Protein AF-A0A4Q6AQU1-F1 (afdb_monomer)

Radius of gyration: 16.1 Å; Cα contacts (8 Å, |Δi|>4): 183; chains: 1; bounding box: 50×40×40 Å

pLDDT: mean 74.9, std 17.53, range [34.22, 94.44]

Mean predicted aligned error: 9.78 Å

Foldseek 3Di:
DPPPPDPVVVVLCCQVVLVVCQQPNPVVNVPVAWWEKEKQAQPCPDVQNVVCVVCVVVLQCCCCVVVVYHYTYDNDQPRPVCVVVVPHSNAIKMFIAGSNRDTQDMDRHHDDPVVNVVSLVVDPVNVVVPDDDDD

Sequence (135 aa):
MDDKIPATEIVKRTWSEGIWNFLFQDSELQQGKKAVLVVLATDRNVPEFAAMAREFKAVEKELDEIHNIKIFFEDHPGGLLHEKFAVPAQAFRWFLVDIQGNEVGESDKPISVTEVMLRLKGDRSFQNAGDKPSN

Structure (mmCIF, N/CA/C/O backbone):
data_AF-A0A4Q6AQU1-F1
#
_entry.id   AF-A0A4Q6AQU1-F1
#
loop_
_atom_site.group_PDB
_atom_site.id
_atom_site.type_symbol
_atom_site.label_atom_id
_atom_site.label_alt_id
_atom_site.label_comp_id
_atom_site.label_asym_id
_atom_site.label_entity_id
_atom_site.label_seq_id
_atom_site.pdbx_PDB_ins_code
_atom_site.Cartn_x
_atom_site.Cartn_y
_atom_site.Cartn_z
_atom_site.occupancy
_atom_site.B_iso_or_equiv
_atom_site.auth_seq_id
_atom_site.auth_comp_id
_atom_site.auth_asym_id
_atom_site.auth_atom_id
_atom_site.pdbx_PDB_model_num
ATOM 1 N N . MET A 1 1 ? 22.402 -27.700 15.105 1.00 34.22 1 MET A N 1
ATOM 2 C CA . MET A 1 1 ? 22.604 -26.999 13.826 1.00 34.22 1 MET A CA 1
ATOM 3 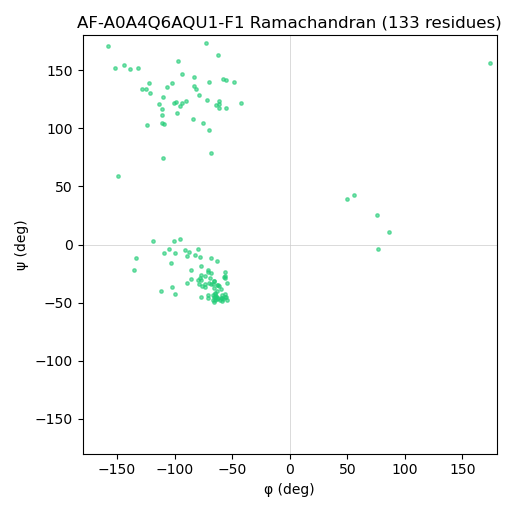C C . MET A 1 1 ? 21.605 -25.871 13.846 1.00 34.22 1 MET A C 1
ATOM 5 O O . MET A 1 1 ? 20.417 -26.141 13.779 1.00 34.22 1 MET A O 1
ATOM 9 N N . ASP A 1 2 ? 22.081 -24.664 14.138 1.00 39.31 2 ASP A N 1
ATOM 10 C CA . ASP A 1 2 ? 21.250 -23.467 14.077 1.00 39.31 2 ASP A CA 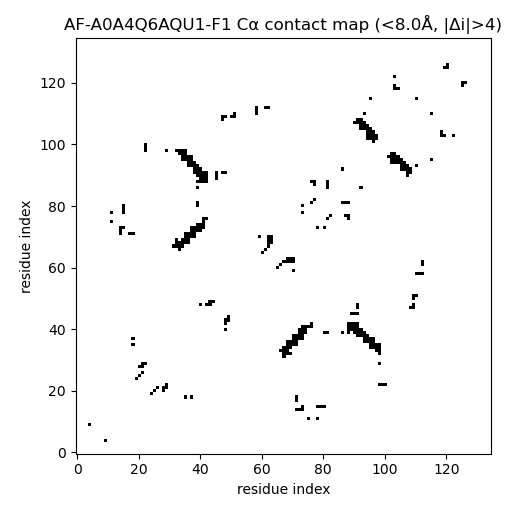1
ATOM 11 C C . ASP A 1 2 ? 21.075 -23.124 12.603 1.00 39.31 2 ASP A C 1
ATOM 13 O O . ASP A 1 2 ? 22.012 -22.625 11.972 1.00 39.31 2 ASP A O 1
ATOM 17 N N . ASP A 1 3 ? 19.899 -23.417 12.053 1.00 40.06 3 ASP A N 1
ATOM 18 C CA . ASP A 1 3 ? 19.487 -22.909 10.748 1.00 40.06 3 ASP A CA 1
ATOM 19 C C . ASP A 1 3 ? 19.277 -21.398 10.870 1.00 40.06 3 ASP A C 1
ATOM 21 O O . ASP A 1 3 ? 18.169 -20.884 11.030 1.00 40.06 3 ASP A O 1
ATOM 25 N N . LYS A 1 4 ? 20.386 -20.655 10.849 1.00 43.16 4 LYS A N 1
ATOM 26 C CA . LYS A 1 4 ? 20.354 -19.210 10.668 1.00 43.16 4 LYS A CA 1
ATOM 27 C C . LYS A 1 4 ? 19.949 -18.947 9.228 1.00 43.16 4 LYS A C 1
ATOM 29 O O . LYS A 1 4 ? 20.778 -19.008 8.322 1.00 43.16 4 LYS A O 1
ATOM 34 N N . ILE A 1 5 ? 18.662 -18.658 9.059 1.00 40.03 5 ILE A N 1
ATOM 35 C CA . ILE A 1 5 ? 18.071 -18.102 7.843 1.00 40.03 5 ILE A CA 1
ATOM 36 C C . ILE A 1 5 ? 19.013 -16.998 7.320 1.00 40.03 5 ILE A C 1
ATOM 38 O O . ILE A 1 5 ? 19.335 -16.073 8.077 1.00 40.03 5 ILE A O 1
ATOM 42 N N . PRO A 1 6 ? 19.515 -17.091 6.075 1.00 38.03 6 PRO A N 1
ATOM 43 C CA . PRO A 1 6 ? 20.434 -16.107 5.517 1.00 38.03 6 PRO A CA 1
ATOM 44 C C . PRO A 1 6 ? 19.849 -14.692 5.592 1.00 38.03 6 PRO A C 1
ATOM 46 O O . PRO A 1 6 ? 18.669 -14.486 5.322 1.00 38.03 6 PRO A O 1
ATOM 49 N N . ALA A 1 7 ? 20.676 -13.684 5.888 1.00 37.28 7 ALA A N 1
ATOM 50 C CA . ALA A 1 7 ? 20.239 -12.283 5.971 1.00 37.28 7 ALA A CA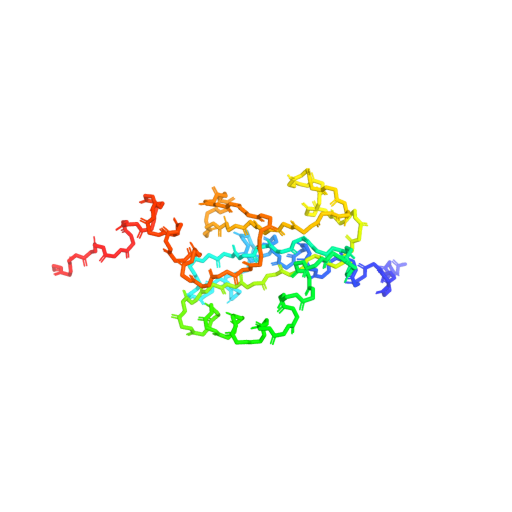 1
ATOM 51 C C . ALA A 1 7 ? 19.550 -11.774 4.685 1.00 37.28 7 ALA A C 1
ATOM 53 O O . ALA A 1 7 ? 18.735 -10.859 4.734 1.00 37.28 7 ALA A O 1
ATOM 54 N N . THR A 1 8 ? 19.826 -12.401 3.540 1.00 37.22 8 THR A N 1
ATOM 55 C CA . THR A 1 8 ? 19.156 -12.148 2.258 1.00 37.22 8 THR A CA 1
ATOM 56 C C . THR A 1 8 ? 17.730 -12.707 2.184 1.00 37.22 8 THR A C 1
ATOM 58 O O . THR A 1 8 ? 16.906 -12.141 1.472 1.00 37.22 8 THR A O 1
ATOM 61 N N . GLU A 1 9 ? 17.403 -13.768 2.926 1.00 34.94 9 GLU A N 1
ATOM 62 C CA . GLU A 1 9 ? 16.027 -14.262 3.090 1.00 34.94 9 GLU A CA 1
ATOM 63 C C . GLU A 1 9 ? 15.245 -13.444 4.125 1.00 34.94 9 GLU A C 1
ATOM 65 O O . GLU A 1 9 ? 14.044 -13.243 3.958 1.00 34.94 9 GLU A O 1
ATOM 70 N N . ILE A 1 10 ? 15.924 -12.891 5.137 1.00 34.22 10 ILE A N 1
ATOM 71 C CA . ILE A 1 10 ? 15.317 -12.005 6.147 1.00 34.22 10 ILE A CA 1
ATOM 72 C C . ILE A 1 10 ? 14.776 -10.718 5.502 1.00 34.22 10 ILE A C 1
ATOM 74 O O . ILE A 1 10 ? 13.714 -10.244 5.894 1.00 34.22 10 ILE A O 1
ATOM 78 N N . VAL A 1 11 ? 15.442 -10.189 4.469 1.00 37.31 11 VAL A N 1
ATOM 79 C CA . VAL A 1 11 ? 14.987 -8.993 3.728 1.00 37.31 11 VAL A CA 1
ATOM 80 C C . VAL A 1 11 ? 13.839 -9.310 2.755 1.00 37.31 11 VAL A C 1
ATOM 82 O O . VAL A 1 11 ? 12.965 -8.474 2.567 1.00 37.31 11 VAL A O 1
ATOM 85 N N . LYS A 1 12 ? 13.773 -10.530 2.196 1.00 39.34 12 LYS A N 1
ATOM 86 C CA . LYS A 1 12 ? 12.653 -10.960 1.329 1.00 39.34 12 LYS A CA 1
ATOM 87 C C . LYS A 1 12 ? 11.381 -11.320 2.098 1.00 39.34 12 LYS A C 1
AT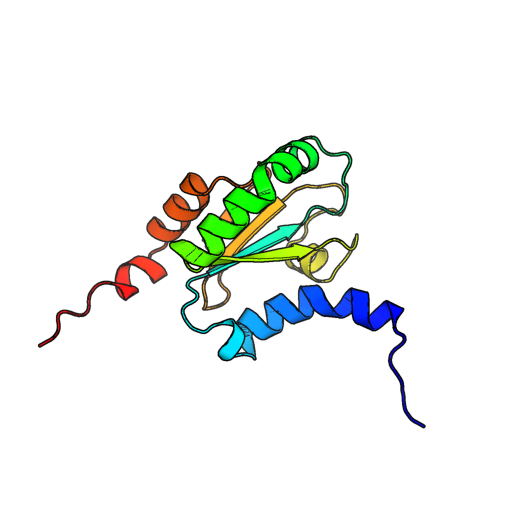OM 89 O O . LYS A 1 12 ? 10.293 -11.249 1.543 1.00 39.34 12 LYS A O 1
ATOM 94 N N . ARG A 1 13 ? 11.511 -11.741 3.357 1.00 36.94 13 ARG A N 1
ATOM 95 C CA . ARG A 1 13 ? 10.385 -12.160 4.204 1.00 36.94 13 ARG A CA 1
ATOM 96 C C . ARG A 1 13 ? 9.711 -11.004 4.939 1.00 36.94 13 ARG A C 1
ATOM 98 O O . ARG A 1 13 ? 8.505 -11.037 5.140 1.00 36.94 13 ARG A O 1
ATOM 105 N N . THR A 1 14 ? 10.449 -9.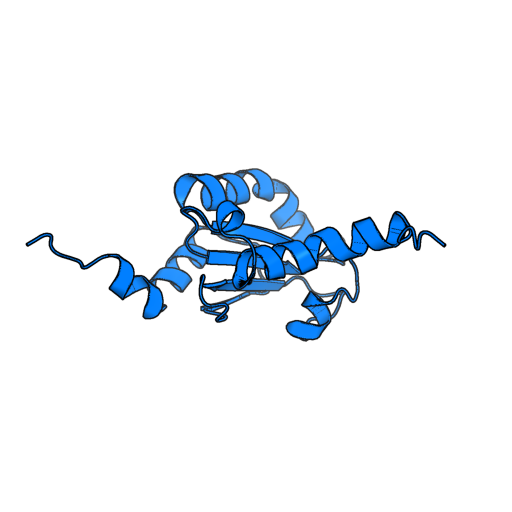944 5.256 1.00 44.41 14 THR A N 1
ATOM 106 C CA . THR A 1 14 ? 10.005 -8.885 6.181 1.00 44.41 14 THR A CA 1
ATOM 107 C C . THR A 1 14 ? 8.849 -8.002 5.692 1.00 44.41 14 THR A C 1
ATOM 109 O O . THR A 1 14 ? 8.267 -7.293 6.509 1.00 44.41 14 THR A O 1
ATOM 112 N N . TRP A 1 15 ? 8.455 -8.060 4.416 1.00 52.50 15 TRP A N 1
ATOM 113 C CA . TRP A 1 15 ? 7.467 -7.127 3.846 1.00 52.50 15 TRP A CA 1
ATOM 114 C C . TRP A 1 15 ? 6.136 -7.809 3.490 1.00 52.50 15 TRP A C 1
ATOM 116 O O . TRP A 1 15 ? 5.071 -7.300 3.844 1.00 52.50 15 TRP A O 1
ATOM 126 N N . SER A 1 16 ? 6.173 -9.028 2.940 1.00 55.88 16 SER A N 1
ATOM 127 C CA . SER A 1 16 ? 4.990 -9.885 2.778 1.00 55.88 16 SER A CA 1
ATOM 128 C C . SER A 1 16 ? 4.545 -10.554 4.085 1.00 55.88 16 SER A C 1
ATOM 130 O O . SER A 1 16 ? 3.340 -10.665 4.324 1.00 55.88 16 SER A O 1
ATOM 132 N N . GLU A 1 17 ? 5.480 -10.940 4.970 1.00 59.81 17 GLU A N 1
ATOM 133 C CA . GLU A 1 17 ? 5.125 -11.355 6.339 1.00 59.81 17 GLU A CA 1
ATOM 134 C C . GLU A 1 17 ? 4.554 -10.176 7.123 1.00 59.81 17 GLU A C 1
ATOM 136 O O . GLU A 1 17 ? 3.654 -10.376 7.922 1.00 59.81 17 GLU A O 1
ATOM 141 N N . GLY A 1 18 ? 4.994 -8.942 6.854 1.00 66.94 18 GLY A N 1
ATOM 142 C CA . GLY A 1 18 ? 4.441 -7.743 7.482 1.00 66.94 18 GLY A CA 1
ATOM 143 C C . GLY A 1 18 ? 2.940 -7.579 7.229 1.00 66.94 18 GLY A C 1
ATOM 144 O O . GLY A 1 18 ? 2.190 -7.368 8.178 1.00 66.94 18 GLY A O 1
ATOM 145 N N . ILE A 1 19 ? 2.483 -7.750 5.981 1.00 74.69 19 ILE A N 1
ATOM 146 C CA . ILE A 1 19 ? 1.045 -7.740 5.647 1.00 74.69 19 ILE A CA 1
ATOM 147 C C . ILE A 1 19 ? 0.330 -8.940 6.256 1.00 74.69 19 ILE A C 1
ATOM 149 O O . ILE A 1 19 ? -0.768 -8.788 6.777 1.00 74.69 19 ILE A O 1
ATOM 153 N N . TRP A 1 20 ? 0.916 -10.137 6.186 1.00 71.88 20 TRP A N 1
ATOM 154 C CA . TRP A 1 20 ? 0.278 -11.336 6.732 1.00 71.88 20 TRP A CA 1
ATOM 155 C C . TRP A 1 20 ? 0.128 -11.263 8.256 1.00 71.88 20 TRP A C 1
ATOM 157 O O . TRP A 1 20 ? -0.937 -11.563 8.788 1.00 71.88 20 TRP A O 1
ATOM 167 N N . ASN A 1 21 ? 1.163 -10.794 8.949 1.00 72.50 21 ASN A N 1
ATOM 168 C CA . ASN A 1 21 ? 1.151 -10.555 10.384 1.00 72.50 21 ASN A CA 1
ATOM 169 C C . ASN A 1 21 ? 0.158 -9.448 10.719 1.00 72.50 21 ASN A C 1
ATOM 171 O O . ASN A 1 21 ? -0.704 -9.658 11.564 1.00 72.50 21 ASN A O 1
ATOM 175 N N . PHE A 1 22 ? 0.191 -8.328 9.991 1.00 77.44 22 PHE A N 1
ATOM 176 C CA . PHE A 1 22 ? -0.796 -7.262 10.140 1.00 77.44 22 PHE A CA 1
ATOM 177 C C . PHE A 1 22 ? -2.226 -7.767 9.939 1.00 77.44 22 PHE A C 1
ATOM 179 O O . PHE A 1 22 ? -3.103 -7.377 10.688 1.00 77.44 22 PHE A O 1
ATOM 186 N N . LEU A 1 23 ? -2.509 -8.616 8.952 1.00 76.75 23 LEU A N 1
ATOM 187 C CA . LEU A 1 23 ? -3.874 -9.076 8.684 1.00 76.75 23 LEU A CA 1
ATOM 188 C C . LEU A 1 23 ? -4.330 -10.180 9.645 1.00 76.75 23 LEU A C 1
ATOM 190 O O . LEU A 1 23 ? -5.509 -10.238 9.981 1.00 76.75 23 LEU A O 1
ATOM 194 N N . PHE A 1 24 ? -3.426 -11.056 10.092 1.00 72.69 24 PHE A N 1
ATOM 195 C CA . PHE A 1 24 ? -3.830 -12.330 10.694 1.00 72.69 24 PHE A CA 1
ATOM 196 C C . PHE A 1 24 ? -3.132 -12.710 12.003 1.00 72.69 24 PHE A C 1
ATOM 198 O O . PHE A 1 24 ? -3.571 -13.679 12.622 1.00 72.69 24 PHE A O 1
ATOM 205 N N . GLN A 1 25 ? -2.060 -12.034 12.435 1.00 70.56 25 GLN A N 1
ATOM 206 C CA . GLN A 1 25 ? -1.249 -12.523 13.567 1.00 70.56 25 GLN A CA 1
ATOM 207 C C . GLN A 1 25 ? -0.848 -11.474 14.611 1.00 70.56 25 GLN A C 1
ATOM 209 O O . GLN A 1 25 ? -0.573 -11.857 15.745 1.00 70.56 25 GLN A O 1
ATOM 214 N N . ASP A 1 26 ? -0.828 -10.183 14.279 1.00 75.25 26 ASP A N 1
ATOM 215 C CA . ASP A 1 26 ? -0.251 -9.141 15.130 1.00 75.25 26 ASP A CA 1
ATOM 216 C C . ASP A 1 26 ? -1.264 -8.030 15.444 1.00 75.25 26 ASP A C 1
ATOM 218 O O . ASP A 1 26 ? -1.544 -7.140 14.637 1.00 75.25 26 ASP A O 1
ATOM 222 N N . SER A 1 27 ? -1.807 -8.079 16.662 1.00 70.56 27 SER A N 1
ATOM 223 C CA . SER A 1 27 ? -2.756 -7.085 17.165 1.00 70.56 27 SER A CA 1
ATOM 224 C C . SER A 1 27 ? -2.137 -5.706 17.404 1.00 70.56 27 SER A C 1
ATOM 226 O O . SER A 1 27 ? -2.873 -4.721 17.397 1.00 70.56 27 SER A O 1
ATOM 228 N N . GLU A 1 28 ? -0.821 -5.613 17.632 1.00 76.94 28 GLU A N 1
ATOM 229 C CA . GLU A 1 28 ? -0.143 -4.322 17.814 1.00 76.94 28 GLU A CA 1
ATOM 230 C C . GLU A 1 28 ? -0.082 -3.575 16.482 1.00 76.94 28 GLU A C 1
ATOM 232 O O . GLU A 1 28 ? -0.426 -2.395 16.411 1.00 76.94 28 GLU A O 1
ATOM 237 N N . LEU A 1 29 ? 0.257 -4.285 15.401 1.00 72.56 29 LEU A N 1
ATOM 238 C CA . LEU A 1 29 ? 0.242 -3.729 14.048 1.00 72.56 29 LEU A CA 1
ATOM 239 C C . LEU A 1 29 ? -1.167 -3.286 13.614 1.00 72.56 29 LEU A C 1
ATOM 241 O O . LEU A 1 29 ? -1.298 -2.268 12.933 1.00 72.56 29 LEU A O 1
ATOM 245 N N . GLN A 1 30 ? -2.215 -3.999 14.041 1.00 74.88 30 GLN A N 1
ATOM 246 C CA . GLN A 1 30 ? -3.616 -3.658 13.756 1.00 74.88 30 GLN A CA 1
ATOM 247 C C . GLN A 1 30 ? -4.167 -2.509 14.609 1.00 74.88 30 GLN A C 1
ATOM 249 O O . GLN A 1 30 ? -5.214 -1.949 14.270 1.00 74.88 30 GLN A O 1
ATOM 254 N N . GLN A 1 31 ? -3.536 -2.164 15.736 1.00 76.75 31 GLN A N 1
ATOM 255 C CA . GLN A 1 31 ? -4.181 -1.328 16.744 1.00 76.75 31 GLN A CA 1
ATOM 256 C C . GLN A 1 31 ? -4.543 0.059 16.189 1.00 76.75 31 GLN A C 1
ATOM 258 O O . GLN A 1 31 ? -3.694 0.854 15.788 1.00 76.75 31 GLN A O 1
ATOM 263 N N . GLY A 1 32 ? -5.847 0.353 16.170 1.00 80.94 32 GLY A N 1
ATOM 264 C CA . GLY A 1 32 ? -6.399 1.608 15.653 1.00 80.94 32 GLY A CA 1
ATOM 265 C C . GLY A 1 32 ? -6.444 1.710 14.126 1.00 80.94 32 GLY A C 1
ATOM 266 O O . GLY A 1 32 ? -6.993 2.691 13.618 1.00 80.94 32 GLY A O 1
ATOM 267 N N . LYS A 1 33 ? -5.916 0.716 13.399 1.00 85.62 33 LYS A N 1
ATOM 268 C CA . LYS A 1 33 ? -5.878 0.680 11.937 1.00 85.62 33 LYS A CA 1
ATOM 269 C C . LYS A 1 33 ? -7.186 0.164 11.354 1.00 85.62 33 LYS A C 1
ATOM 271 O O . LYS A 1 33 ? -7.867 -0.684 11.920 1.00 85.62 33 LYS A O 1
ATOM 276 N N . LYS A 1 34 ? -7.554 0.747 10.219 1.00 86.94 34 LYS A N 1
ATOM 277 C CA . LYS A 1 34 ? -8.819 0.499 9.522 1.00 86.94 34 LYS A CA 1
ATOM 278 C C . LYS A 1 34 ? -8.638 -0.415 8.327 1.00 86.94 34 LYS A C 1
ATOM 280 O O . LYS A 1 34 ? -9.512 -1.217 8.049 1.00 86.94 34 LYS A O 1
ATOM 285 N N . ALA A 1 35 ? -7.525 -0.271 7.624 1.00 90.50 35 ALA A N 1
ATOM 286 C CA . ALA A 1 35 ? -7.233 -1.000 6.405 1.00 90.50 35 ALA A CA 1
ATOM 287 C C . ALA A 1 35 ? -5.724 -1.021 6.168 1.00 90.50 35 ALA A C 1
ATOM 289 O O . ALA A 1 35 ? -4.956 -0.302 6.822 1.00 90.50 35 ALA A O 1
ATOM 290 N N . VAL A 1 36 ? -5.326 -1.817 5.188 1.00 90.44 36 VAL A N 1
ATOM 291 C CA . VAL A 1 36 ? -3.972 -1.877 4.669 1.00 90.44 36 VAL A CA 1
ATOM 292 C C . VAL A 1 36 ? -3.970 -1.579 3.174 1.00 90.44 36 VAL A C 1
ATOM 294 O O . VAL A 1 36 ? -4.845 -2.026 2.438 1.00 90.44 36 VAL A O 1
ATOM 297 N N . LEU A 1 37 ? -2.993 -0.804 2.719 1.00 90.81 37 LEU A N 1
ATOM 298 C CA . LEU A 1 37 ? -2.765 -0.510 1.314 1.00 90.81 37 LEU A CA 1
ATOM 299 C C . LEU A 1 37 ? -1.470 -1.201 0.881 1.00 90.81 37 LEU A C 1
ATOM 301 O O . LEU A 1 37 ? -0.382 -0.856 1.335 1.00 90.81 37 LEU A O 1
ATOM 305 N N . VAL A 1 38 ? -1.606 -2.212 0.033 1.00 90.25 38 VAL A N 1
ATOM 306 C CA . VAL A 1 38 ? -0.511 -3.010 -0.518 1.00 90.25 38 VAL A CA 1
ATOM 307 C C . VAL A 1 38 ? -0.097 -2.405 -1.848 1.00 90.25 38 VAL A C 1
ATOM 309 O O . VAL A 1 38 ? -0.921 -2.316 -2.748 1.00 90.25 38 VAL A O 1
ATOM 312 N N . VAL A 1 39 ? 1.160 -2.009 -1.996 1.00 87.81 39 VAL A N 1
ATOM 313 C CA . VAL A 1 39 ? 1.699 -1.397 -3.214 1.00 87.81 39 VAL A CA 1
ATOM 314 C C . VAL A 1 39 ? 2.714 -2.338 -3.841 1.00 87.81 39 VAL A C 1
ATOM 316 O O . VAL A 1 39 ? 3.71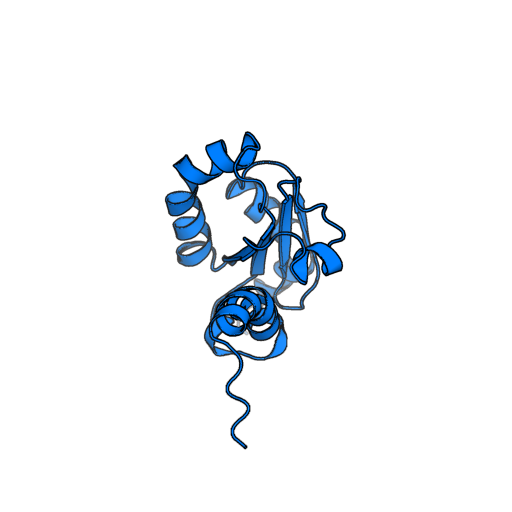0 -2.687 -3.220 1.00 87.81 39 VAL A O 1
ATOM 319 N N . LEU A 1 40 ? 2.466 -2.733 -5.082 1.00 87.50 40 LEU A N 1
ATOM 320 C CA . LEU A 1 40 ? 3.308 -3.603 -5.890 1.00 87.50 40 LEU A CA 1
ATOM 321 C C . LEU A 1 40 ? 3.941 -2.754 -6.989 1.00 87.50 40 LEU A C 1
ATOM 323 O O . LEU A 1 40 ? 3.264 -2.349 -7.934 1.00 87.50 40 LEU A O 1
ATOM 327 N N . ALA A 1 41 ? 5.220 -2.421 -6.835 1.00 79.38 41 ALA A N 1
ATOM 328 C CA . ALA A 1 41 ? 5.886 -1.463 -7.716 1.00 79.38 41 ALA A CA 1
ATOM 329 C C . ALA A 1 41 ? 7.379 -1.780 -7.871 1.00 79.38 41 ALA A C 1
ATOM 331 O O . ALA A 1 41 ? 8.248 -0.976 -7.525 1.00 79.38 41 ALA A O 1
ATOM 332 N N . THR A 1 42 ? 7.681 -2.985 -8.359 1.00 78.25 42 THR A N 1
ATOM 333 C CA . THR A 1 42 ? 9.068 -3.478 -8.403 1.00 78.25 42 THR A CA 1
ATOM 334 C C . THR A 1 42 ? 9.871 -2.888 -9.559 1.00 78.25 42 THR A C 1
ATOM 336 O O . THR A 1 42 ? 11.077 -2.679 -9.422 1.00 78.25 42 THR A O 1
ATOM 339 N N . ASP A 1 43 ? 9.216 -2.537 -10.672 1.00 81.75 43 ASP A N 1
ATOM 340 C CA . ASP A 1 43 ? 9.845 -1.745 -11.726 1.00 81.75 43 ASP A CA 1
ATOM 341 C C . ASP A 1 43 ? 9.766 -0.251 -11.398 1.00 81.75 43 ASP A C 1
ATOM 343 O O . ASP A 1 43 ? 8.715 0.382 -11.471 1.00 81.75 43 ASP A O 1
ATOM 347 N N . ARG A 1 44 ? 10.914 0.330 -11.050 1.00 77.69 44 ARG A N 1
ATOM 348 C CA . ARG A 1 44 ? 11.035 1.750 -10.689 1.00 77.69 44 ARG A CA 1
ATOM 349 C C . ARG A 1 44 ? 11.089 2.683 -11.901 1.00 77.69 44 ARG A C 1
ATOM 351 O O . ARG A 1 44 ? 11.147 3.897 -11.718 1.00 77.69 44 ARG A O 1
ATOM 358 N N . ASN A 1 45 ? 11.101 2.136 -13.119 1.00 83.06 45 ASN A N 1
ATOM 359 C CA . ASN A 1 45 ? 11.156 2.918 -14.354 1.00 83.06 45 ASN A CA 1
ATOM 360 C C . ASN A 1 45 ? 9.767 3.295 -14.884 1.00 83.06 45 ASN A C 1
ATOM 362 O O . ASN A 1 45 ? 9.671 4.107 -15.806 1.00 83.06 45 ASN A O 1
ATOM 366 N N . VAL A 1 46 ? 8.695 2.734 -14.318 1.00 81.25 46 VAL A N 1
ATOM 367 C CA . VAL A 1 46 ? 7.325 3.079 -14.714 1.00 81.25 46 VAL A CA 1
ATOM 368 C C . VAL A 1 46 ? 6.969 4.507 -14.256 1.00 81.25 46 VAL A C 1
ATOM 370 O O . VAL A 1 46 ? 7.356 4.914 -13.151 1.00 81.25 46 VAL A O 1
ATOM 373 N N . PRO A 1 47 ? 6.251 5.305 -15.072 1.00 85.38 47 PRO A N 1
ATOM 374 C CA . PRO A 1 47 ? 5.922 6.699 -14.751 1.00 85.38 47 PRO A CA 1
ATOM 375 C C . PRO A 1 47 ? 5.210 6.887 -13.405 1.00 85.38 47 PRO A C 1
ATOM 377 O O . PRO A 1 47 ? 5.419 7.887 -12.712 1.00 85.38 47 PRO A O 1
ATOM 380 N N . GLU A 1 48 ? 4.391 5.916 -13.016 1.00 85.38 48 GLU A N 1
ATOM 381 C CA . GLU A 1 48 ? 3.605 5.910 -11.790 1.00 85.38 48 GLU A CA 1
ATOM 382 C C . GLU A 1 48 ? 4.500 5.860 -10.552 1.00 85.38 48 GLU A C 1
ATOM 384 O O . GLU A 1 48 ? 4.238 6.570 -9.580 1.00 85.38 48 GLU A O 1
ATOM 389 N N . PHE A 1 49 ? 5.606 5.109 -10.606 1.00 80.44 49 PHE A N 1
ATOM 390 C CA . PHE A 1 49 ? 6.583 5.063 -9.521 1.00 80.44 49 PHE A CA 1
ATOM 391 C C . PHE A 1 49 ? 7.249 6.429 -9.324 1.00 80.44 49 PHE A C 1
ATOM 393 O O . PHE A 1 49 ? 7.355 6.916 -8.199 1.00 80.44 49 PHE A O 1
ATOM 400 N N . ALA A 1 50 ? 7.645 7.096 -10.412 1.00 78.31 50 ALA A N 1
ATOM 401 C CA . ALA A 1 50 ? 8.252 8.427 -10.350 1.00 78.31 50 ALA A CA 1
ATOM 402 C C . ALA A 1 50 ? 7.269 9.512 -9.868 1.00 78.31 50 ALA A C 1
ATOM 404 O O . ALA A 1 50 ? 7.662 10.461 -9.181 1.00 78.31 50 ALA A O 1
ATOM 405 N N . ALA A 1 51 ? 5.985 9.392 -10.216 1.00 80.56 51 ALA A N 1
ATOM 406 C CA . ALA A 1 51 ? 4.931 10.245 -9.673 1.00 80.56 51 ALA A CA 1
ATOM 407 C C . ALA A 1 51 ? 4.753 10.010 -8.167 1.00 80.56 51 ALA A C 1
ATOM 409 O O . ALA A 1 51 ? 4.836 10.960 -7.391 1.00 80.56 51 ALA A O 1
ATOM 410 N N . MET A 1 52 ? 4.629 8.747 -7.756 1.00 81.56 52 MET A N 1
ATOM 411 C CA . MET A 1 52 ? 4.497 8.363 -6.354 1.00 81.56 52 MET A CA 1
ATOM 412 C C . MET A 1 52 ? 5.684 8.806 -5.509 1.00 81.56 52 MET A C 1
ATOM 414 O O . MET A 1 52 ? 5.480 9.395 -4.458 1.00 81.56 52 MET A O 1
ATOM 418 N N . ALA A 1 53 ? 6.921 8.603 -5.964 1.00 78.50 53 ALA A N 1
ATOM 419 C CA . ALA A 1 53 ? 8.122 8.927 -5.194 1.00 78.50 53 ALA A CA 1
ATOM 420 C C . ALA A 1 53 ? 8.194 10.401 -4.747 1.00 78.50 53 ALA A C 1
ATOM 422 O O . ALA A 1 53 ? 8.776 10.697 -3.703 1.00 78.50 53 ALA A O 1
ATOM 423 N N . ARG A 1 54 ? 7.589 11.327 -5.509 1.00 76.12 54 ARG A N 1
ATOM 424 C CA . ARG A 1 54 ? 7.548 12.760 -5.171 1.00 76.12 54 ARG A CA 1
ATOM 425 C C . ARG A 1 54 ? 6.588 13.077 -4.027 1.00 76.12 54 ARG A C 1
ATOM 427 O O . ARG A 1 54 ? 6.884 13.948 -3.215 1.00 76.12 54 ARG A O 1
ATOM 434 N N . GLU A 1 55 ? 5.464 12.376 -3.966 1.00 77.81 55 GLU A N 1
ATOM 435 C CA . GLU A 1 55 ? 4.353 12.678 -3.053 1.00 77.81 55 GLU A CA 1
ATOM 436 C C . GLU A 1 55 ? 4.212 11.637 -1.934 1.00 77.81 55 GLU A C 1
ATOM 438 O O . GLU A 1 55 ? 3.465 11.845 -0.978 1.00 77.81 55 GLU A O 1
ATOM 443 N N . PHE A 1 56 ? 4.984 10.547 -2.005 1.00 81.06 56 PHE A N 1
ATOM 444 C CA . PHE A 1 56 ? 4.807 9.357 -1.181 1.00 81.06 56 PHE A CA 1
ATOM 445 C C . PHE A 1 56 ? 4.786 9.664 0.312 1.00 81.06 56 PHE A C 1
ATOM 447 O O . PHE A 1 56 ? 3.862 9.250 0.994 1.00 81.06 56 PHE A O 1
ATOM 454 N N . LYS A 1 57 ? 5.743 10.449 0.819 1.00 78.69 57 LYS A N 1
ATOM 455 C CA . LYS A 1 57 ? 5.803 10.780 2.253 1.00 78.69 57 LYS A CA 1
ATOM 456 C C . LYS A 1 57 ? 4.569 11.533 2.747 1.00 78.69 57 LYS A C 1
ATOM 458 O O . LYS A 1 57 ? 4.165 11.347 3.888 1.00 78.69 57 LYS A O 1
ATOM 463 N N . ALA A 1 58 ? 4.001 12.411 1.920 1.00 82.62 58 ALA A N 1
ATOM 464 C CA . ALA A 1 58 ? 2.802 13.155 2.291 1.00 82.62 58 ALA A CA 1
ATOM 465 C C . ALA A 1 58 ? 1.583 12.225 2.315 1.00 82.62 58 ALA A C 1
ATOM 467 O O . ALA A 1 58 ? 0.848 12.210 3.298 1.00 82.62 58 ALA A O 1
ATOM 468 N N . VAL A 1 59 ? 1.438 11.397 1.276 1.00 85.62 59 VAL A N 1
ATOM 469 C CA . VAL A 1 59 ? 0.364 10.402 1.159 1.00 85.62 59 VAL A CA 1
ATOM 470 C C . VAL A 1 59 ? 0.443 9.356 2.274 1.00 85.62 59 VAL A C 1
ATOM 472 O O . VAL A 1 59 ? -0.565 9.066 2.908 1.00 85.62 59 VAL A O 1
ATOM 475 N N . GLU A 1 60 ? 1.632 8.821 2.549 1.00 86.50 60 GLU A N 1
ATOM 476 C CA . GLU A 1 60 ? 1.887 7.859 3.624 1.00 86.50 60 GLU A CA 1
ATOM 477 C C . GLU A 1 60 ? 1.514 8.437 4.980 1.00 86.50 60 GLU A C 1
ATOM 479 O O . GLU A 1 60 ? 0.766 7.812 5.725 1.00 86.50 60 GLU A O 1
ATOM 484 N N . LYS A 1 61 ? 1.975 9.655 5.271 1.00 84.62 61 LYS A N 1
ATOM 485 C CA . LYS A 1 61 ? 1.669 10.326 6.529 1.00 84.62 61 LYS A CA 1
ATOM 486 C C . LYS A 1 61 ? 0.168 10.543 6.709 1.00 84.62 61 LYS A C 1
ATOM 488 O O . LYS A 1 61 ? -0.370 10.255 7.771 1.00 84.62 61 LYS A O 1
ATOM 493 N N . GLU A 1 62 ? -0.512 11.053 5.687 1.00 91.06 62 GLU A N 1
ATOM 494 C CA . GLU A 1 62 ? -1.951 11.313 5.759 1.00 91.06 62 GLU A CA 1
ATOM 495 C C . GLU A 1 62 ? -2.752 10.014 5.917 1.00 91.06 62 GLU A C 1
ATOM 497 O O . GLU A 1 62 ? -3.618 9.914 6.789 1.00 91.06 62 GLU A O 1
ATOM 502 N N . LEU A 1 63 ? -2.425 8.981 5.141 1.00 89.31 63 LEU A N 1
ATOM 503 C CA . LEU A 1 63 ? -3.074 7.681 5.265 1.00 89.31 63 LEU A CA 1
ATOM 504 C C . LEU A 1 63 ? -2.820 7.048 6.641 1.00 89.31 63 LEU A C 1
ATOM 506 O O . LEU A 1 63 ? -3.780 6.618 7.280 1.00 89.31 63 LEU A O 1
ATOM 510 N N . ASP A 1 64 ? -1.582 7.041 7.134 1.00 86.88 64 ASP A N 1
ATOM 511 C CA . ASP A 1 64 ? -1.217 6.338 8.368 1.00 86.88 64 ASP A CA 1
ATOM 512 C C . ASP A 1 64 ? -1.647 7.080 9.644 1.00 86.88 64 ASP A C 1
ATOM 514 O O . ASP A 1 64 ? -2.200 6.452 10.552 1.00 86.88 64 ASP A O 1
ATOM 518 N N . GLU A 1 65 ? -1.424 8.398 9.715 1.00 87.56 65 GLU A N 1
ATOM 519 C CA . GLU A 1 65 ? -1.656 9.209 10.922 1.00 87.56 65 GLU A CA 1
ATOM 520 C C . GLU A 1 65 ? -3.084 9.769 11.017 1.00 87.56 65 GLU A C 1
ATOM 522 O O . GLU A 1 65 ? -3.605 9.919 12.121 1.00 87.56 65 GLU A O 1
ATOM 527 N N . ILE A 1 66 ? -3.725 10.101 9.888 1.00 88.38 66 ILE A N 1
ATOM 528 C CA . ILE A 1 66 ? -5.061 10.732 9.885 1.00 88.38 66 ILE A CA 1
ATOM 529 C C . ILE A 1 66 ? -6.148 9.693 9.614 1.00 88.38 66 ILE A C 1
ATOM 531 O O . ILE A 1 66 ? -7.203 9.698 10.256 1.00 88.38 66 ILE A O 1
ATOM 535 N N . HIS A 1 67 ? -5.912 8.792 8.661 1.00 88.56 67 HIS A N 1
ATOM 536 C CA . HIS A 1 67 ? -6.917 7.813 8.244 1.00 88.56 67 HIS A CA 1
ATOM 537 C C . HIS A 1 67 ? -6.733 6.426 8.858 1.00 88.56 67 HIS A C 1
ATOM 539 O O . HIS A 1 67 ? -7.643 5.599 8.750 1.00 88.56 67 HIS A O 1
ATOM 545 N N . ASN A 1 68 ? -5.627 6.204 9.572 1.00 89.25 68 ASN A N 1
ATOM 546 C CA . ASN A 1 68 ? -5.256 4.929 10.174 1.00 89.25 68 ASN A CA 1
ATOM 547 C C . ASN A 1 68 ? -5.188 3.785 9.149 1.00 89.25 68 ASN A C 1
ATOM 549 O O . ASN A 1 68 ? -5.678 2.681 9.392 1.00 89.25 68 ASN A O 1
ATOM 553 N N . ILE A 1 69 ? -4.607 4.052 7.986 1.00 89.38 69 ILE A N 1
ATOM 554 C CA . ILE A 1 69 ? -4.420 3.097 6.895 1.00 89.38 69 ILE A CA 1
ATOM 555 C C . ILE A 1 69 ? -2.931 2.816 6.778 1.00 89.38 69 ILE A C 1
ATOM 557 O O . ILE A 1 69 ? -2.147 3.712 6.469 1.00 89.38 69 ILE A O 1
ATOM 561 N N . LYS A 1 70 ? -2.540 1.566 7.022 1.00 88.69 70 LYS A N 1
ATOM 562 C CA . LYS A 1 70 ? -1.134 1.176 6.944 1.00 88.69 70 LYS A CA 1
ATOM 563 C C . LYS A 1 70 ? -0.749 0.928 5.491 1.00 88.69 70 LYS A C 1
ATOM 565 O O . LYS A 1 70 ? -1.472 0.227 4.793 1.00 88.69 70 LYS A O 1
ATOM 570 N N . ILE A 1 71 ? 0.385 1.450 5.036 1.00 85.38 71 ILE A N 1
ATOM 571 C CA . ILE A 1 71 ? 0.899 1.158 3.693 1.00 85.38 71 ILE A CA 1
ATOM 572 C C . ILE A 1 71 ? 2.027 0.133 3.781 1.00 85.38 71 ILE A C 1
ATOM 574 O O . ILE A 1 71 ? 2.882 0.217 4.662 1.00 85.38 71 ILE A O 1
ATOM 578 N N . PHE A 1 72 ? 2.031 -0.818 2.853 1.00 84.69 72 PHE A N 1
ATOM 579 C CA . PHE A 1 72 ? 3.104 -1.784 2.661 1.00 84.69 72 PHE A CA 1
ATOM 580 C C . PHE A 1 72 ? 3.527 -1.790 1.200 1.00 84.69 72 PHE A C 1
ATOM 582 O O . PHE A 1 72 ? 2.682 -1.847 0.311 1.00 84.69 72 PHE A O 1
ATOM 589 N N . PHE A 1 73 ? 4.834 -1.763 0.964 1.00 78.69 73 PHE A N 1
ATOM 590 C CA . PHE A 1 73 ? 5.411 -1.870 -0.371 1.00 78.69 73 PHE A CA 1
ATOM 591 C C . PHE A 1 73 ? 6.035 -3.241 -0.562 1.00 78.69 73 PHE A C 1
ATOM 593 O O . PHE A 1 73 ? 6.767 -3.716 0.298 1.00 78.69 73 PHE A O 1
ATOM 600 N N . GLU A 1 74 ? 5.775 -3.842 -1.712 1.00 77.00 74 GLU A N 1
ATOM 601 C CA . GLU A 1 74 ? 6.533 -4.971 -2.224 1.00 77.00 74 GLU A CA 1
ATOM 602 C C . GLU A 1 74 ? 7.559 -4.436 -3.222 1.00 77.00 74 GLU A C 1
ATOM 604 O O . GLU A 1 74 ? 7.206 -3.890 -4.275 1.00 77.00 74 GLU A O 1
ATOM 609 N N . ASP A 1 75 ? 8.833 -4.552 -2.862 1.00 68.50 75 ASP A N 1
ATOM 610 C CA . ASP A 1 75 ? 9.958 -4.105 -3.676 1.00 68.50 75 ASP A CA 1
ATOM 611 C C . ASP A 1 75 ? 10.700 -5.268 -4.351 1.00 68.50 75 ASP A C 1
ATOM 613 O O . ASP A 1 75 ? 11.577 -5.024 -5.187 1.00 68.50 75 ASP A O 1
ATOM 617 N N . HIS A 1 76 ? 10.313 -6.520 -4.072 1.00 70.44 76 HIS A N 1
ATOM 618 C CA . HIS A 1 76 ? 10.925 -7.694 -4.669 1.00 70.44 76 HIS A CA 1
ATOM 619 C C . HIS A 1 76 ? 10.149 -8.197 -5.904 1.00 70.44 76 HIS A C 1
ATOM 621 O O . HIS A 1 76 ? 9.006 -8.653 -5.787 1.00 70.44 76 HIS A O 1
ATOM 627 N N . PRO A 1 77 ? 10.772 -8.235 -7.102 1.00 66.50 77 PRO A N 1
ATOM 628 C CA . PRO A 1 77 ? 10.135 -8.796 -8.291 1.00 66.50 77 PRO A CA 1
ATOM 629 C C . PRO A 1 77 ? 9.826 -10.283 -8.073 1.00 66.50 77 PRO A C 1
ATOM 631 O O . PRO A 1 77 ? 10.723 -11.077 -7.784 1.00 66.50 77 PRO A O 1
ATOM 634 N N . GLY A 1 78 ? 8.551 -10.663 -8.176 1.00 66.19 78 GLY A N 1
ATOM 635 C CA . GLY A 1 78 ? 8.102 -12.031 -7.884 1.00 66.19 78 GLY A CA 1
ATOM 636 C C . GLY A 1 78 ? 8.023 -12.364 -6.389 1.00 66.19 78 GLY A C 1
ATOM 637 O O . GLY A 1 78 ? 8.175 -13.523 -6.018 1.00 66.19 78 GLY A O 1
ATOM 638 N N . GLY A 1 79 ? 7.839 -11.363 -5.521 1.00 70.06 79 GLY A N 1
ATOM 639 C CA . GLY A 1 79 ? 7.465 -11.587 -4.123 1.00 70.06 79 GLY A CA 1
ATOM 640 C C . GLY A 1 79 ? 6.098 -12.274 -3.988 1.00 70.06 79 GLY A C 1
ATOM 641 O O . GLY A 1 79 ? 5.284 -12.275 -4.914 1.00 70.06 79 GLY A O 1
ATOM 642 N N . LEU A 1 80 ? 5.816 -12.832 -2.808 1.00 74.31 80 LEU A N 1
ATOM 643 C CA . LEU A 1 80 ? 4.588 -13.595 -2.536 1.00 74.31 80 LEU A CA 1
ATOM 644 C C . LEU A 1 80 ? 3.308 -12.781 -2.799 1.00 74.31 80 LEU A C 1
ATOM 646 O O . LEU A 1 80 ? 2.273 -13.336 -3.163 1.00 74.31 80 LEU A O 1
ATOM 650 N N . LEU A 1 81 ? 3.372 -11.455 -2.662 1.00 78.81 81 LEU A N 1
ATOM 651 C CA . LEU A 1 81 ? 2.245 -10.572 -2.958 1.00 78.81 81 LEU A CA 1
ATOM 652 C C . LEU A 1 81 ? 1.993 -10.431 -4.466 1.00 78.81 81 LEU A C 1
ATOM 654 O O . LEU A 1 81 ? 0.837 -10.383 -4.877 1.00 78.81 81 LEU A O 1
ATOM 658 N N . HIS A 1 82 ? 3.033 -10.451 -5.303 1.00 77.38 82 HIS A N 1
ATOM 659 C CA . HIS A 1 82 ? 2.862 -10.485 -6.759 1.00 77.38 82 HIS A CA 1
ATOM 660 C C . HIS A 1 82 ? 2.165 -11.765 -7.219 1.00 77.38 82 HIS A C 1
ATOM 662 O O . HIS A 1 82 ? 1.296 -11.705 -8.087 1.00 77.38 82 HIS A O 1
ATOM 668 N N . GLU A 1 83 ? 2.504 -12.907 -6.616 1.00 77.44 83 GLU A N 1
ATOM 669 C CA . GLU A 1 83 ? 1.825 -14.178 -6.886 1.00 77.44 83 GLU A CA 1
ATOM 670 C C . GLU A 1 83 ? 0.375 -14.149 -6.393 1.00 77.44 83 GLU A C 1
ATOM 672 O O . GLU A 1 83 ? -0.539 -14.478 -7.148 1.00 77.44 83 GLU A O 1
ATOM 677 N N . LYS A 1 84 ? 0.149 -13.689 -5.153 1.00 80.00 84 LYS A N 1
ATOM 678 C CA . LYS A 1 84 ? -1.183 -13.614 -4.535 1.00 80.00 84 LYS A CA 1
ATOM 679 C C . LYS A 1 84 ? -2.156 -12.747 -5.335 1.00 80.00 84 LYS A C 1
ATOM 681 O O . LYS A 1 84 ? -3.309 -13.132 -5.500 1.00 80.00 84 LYS A O 1
ATOM 686 N N . PHE A 1 85 ? -1.698 -11.592 -5.812 1.00 84.31 85 PHE A N 1
ATOM 687 C CA . PHE A 1 85 ? -2.519 -10.641 -6.564 1.00 84.31 85 PHE A CA 1
ATOM 688 C C . PHE A 1 85 ? -2.403 -10.805 -8.090 1.00 84.31 85 PHE A C 1
ATOM 690 O O . PHE A 1 85 ? -2.967 -10.009 -8.836 1.00 84.31 85 PHE A O 1
ATOM 697 N N . ALA A 1 86 ? -1.674 -11.822 -8.567 1.00 86.56 86 ALA A N 1
ATOM 698 C CA . ALA A 1 86 ? -1.421 -12.079 -9.988 1.00 86.56 86 ALA A CA 1
ATOM 699 C C . ALA A 1 86 ? -0.917 -10.841 -10.766 1.00 86.56 86 ALA A C 1
ATOM 701 O O . ALA A 1 86 ? -1.295 -10.609 -11.917 1.00 86.56 86 ALA A O 1
ATOM 702 N N . VAL A 1 87 ? -0.051 -10.036 -10.140 1.00 85.06 87 VAL A N 1
ATOM 703 C CA . VAL A 1 87 ? 0.487 -8.799 -10.723 1.00 85.06 87 VAL A CA 1
ATOM 704 C C . VAL A 1 87 ? 1.880 -9.044 -11.300 1.00 85.06 87 VAL A C 1
ATOM 706 O O . VAL A 1 87 ? 2.788 -9.421 -10.554 1.00 85.06 87 VAL A O 1
ATOM 709 N N . PRO A 1 88 ? 2.111 -8.781 -12.600 1.00 84.81 88 PRO A N 1
ATOM 710 C CA . PRO A 1 88 ? 3.447 -8.860 -13.182 1.00 84.81 88 PRO A CA 1
ATOM 711 C C . PRO A 1 88 ? 4.430 -7.922 -12.467 1.00 84.81 88 PRO A C 1
ATOM 713 O O . PRO A 1 88 ? 4.079 -6.793 -12.144 1.00 84.81 88 PRO A O 1
ATOM 716 N N . ALA A 1 89 ? 5.687 -8.337 -12.292 1.00 79.88 89 ALA A N 1
ATOM 717 C CA . ALA A 1 89 ? 6.725 -7.508 -11.653 1.00 79.88 89 ALA A CA 1
ATOM 718 C C . ALA A 1 89 ? 6.926 -6.130 -12.332 1.00 79.88 89 ALA A C 1
ATOM 720 O O . ALA A 1 89 ? 7.323 -5.152 -11.705 1.00 79.88 89 ALA A O 1
ATOM 721 N N . GLN A 1 90 ? 6.619 -6.047 -13.625 1.00 82.00 90 GLN A N 1
ATOM 722 C CA . GLN A 1 90 ? 6.760 -4.839 -14.444 1.00 82.00 90 GLN A CA 1
ATOM 723 C C . GLN A 1 90 ? 5.630 -3.821 -14.225 1.00 82.00 90 GLN A C 1
ATOM 725 O O . GLN A 1 90 ? 5.696 -2.713 -14.744 1.00 82.00 90 GLN A O 1
ATOM 730 N N . ALA A 1 91 ? 4.562 -4.202 -13.523 1.00 84.50 91 ALA A N 1
ATOM 731 C CA . ALA A 1 91 ? 3.406 -3.345 -13.318 1.00 84.50 91 ALA A CA 1
ATOM 732 C C . ALA A 1 91 ? 3.519 -2.564 -12.004 1.00 84.50 91 ALA A C 1
ATOM 734 O O . ALA A 1 91 ? 4.016 -3.076 -11.000 1.00 84.50 91 ALA A O 1
ATOM 735 N N . PHE A 1 92 ? 2.985 -1.345 -12.015 1.00 88.12 92 PHE A N 1
ATOM 736 C CA . PHE A 1 92 ? 2.595 -0.635 -10.807 1.00 88.12 92 PHE A CA 1
ATOM 737 C C . PHE A 1 92 ? 1.135 -0.977 -10.498 1.00 88.12 92 PHE A C 1
ATOM 739 O O . PHE A 1 92 ? 0.256 -0.764 -11.333 1.00 88.12 92 PHE A O 1
ATOM 746 N N . ARG A 1 93 ? 0.864 -1.497 -9.302 1.00 92.00 93 ARG A N 1
ATOM 747 C CA . ARG A 1 93 ? -0.496 -1.641 -8.773 1.00 92.00 93 ARG A CA 1
ATOM 748 C C . ARG A 1 93 ? -0.528 -1.396 -7.282 1.00 92.00 93 ARG A C 1
ATOM 750 O O . ARG A 1 93 ? 0.445 -1.657 -6.585 1.00 92.00 93 ARG A O 1
ATOM 757 N N . TRP A 1 94 ? -1.677 -0.982 -6.777 1.00 92.25 94 TRP A N 1
ATOM 758 C CA . TRP A 1 94 ? -1.969 -1.090 -5.359 1.00 92.25 94 TRP A CA 1
ATOM 759 C C . TRP A 1 94 ? -3.340 -1.694 -5.101 1.00 92.25 94 TRP A C 1
ATOM 761 O O . TRP A 1 94 ? -4.262 -1.544 -5.902 1.00 92.25 94 TRP A O 1
ATOM 771 N N . PHE A 1 95 ? -3.450 -2.345 -3.949 1.00 93.00 95 PHE A N 1
ATOM 772 C CA . PHE A 1 95 ? -4.640 -3.009 -3.440 1.00 93.00 95 PHE A CA 1
ATOM 773 C C . PHE A 1 95 ? -4.952 -2.453 -2.062 1.00 93.00 95 PHE A C 1
ATOM 775 O O . PHE A 1 95 ? -4.072 -2.319 -1.215 1.00 93.00 95 PHE A O 1
ATOM 782 N N . LEU A 1 96 ? -6.210 -2.130 -1.832 1.00 93.19 96 LEU A N 1
ATOM 783 C CA . LEU A 1 96 ? -6.736 -1.749 -0.540 1.00 93.19 96 LEU A CA 1
ATOM 784 C C . LEU A 1 96 ? -7.436 -2.969 0.046 1.00 93.19 96 LEU A C 1
ATOM 786 O O . LEU A 1 96 ? -8.360 -3.509 -0.560 1.00 93.19 96 LEU A O 1
ATOM 790 N N . VAL A 1 97 ? -6.985 -3.391 1.217 1.00 90.19 97 VAL A N 1
ATOM 791 C CA . VAL A 1 97 ? -7.471 -4.578 1.910 1.00 90.19 97 VAL A CA 1
ATOM 792 C C . VAL A 1 97 ? -7.991 -4.155 3.280 1.00 90.19 97 VAL A C 1
ATOM 794 O O . VAL A 1 97 ? -7.326 -3.411 4.003 1.00 90.19 97 VAL A O 1
ATOM 797 N N . ASP A 1 98 ? -9.200 -4.576 3.630 1.00 87.75 98 ASP A N 1
ATOM 798 C CA . ASP A 1 98 ? -9.791 -4.283 4.935 1.00 87.75 98 ASP A CA 1
ATOM 799 C C . ASP A 1 98 ? -9.126 -5.099 6.066 1.00 87.75 98 ASP A C 1
ATOM 801 O O . ASP A 1 98 ? -8.302 -5.987 5.838 1.00 87.75 98 ASP A O 1
ATOM 805 N N . ILE A 1 99 ? -9.485 -4.810 7.318 1.00 84.75 99 ILE A N 1
ATOM 806 C CA . ILE A 1 99 ? -8.989 -5.555 8.494 1.00 84.75 99 ILE A CA 1
ATOM 807 C C . ILE A 1 99 ? -9.404 -7.033 8.529 1.00 84.75 99 ILE A C 1
ATOM 809 O O . ILE A 1 99 ? -8.870 -7.795 9.327 1.00 84.75 99 ILE A O 1
ATOM 813 N N . GLN A 1 100 ? -10.365 -7.446 7.704 1.00 82.94 100 GLN A N 1
ATOM 814 C CA . GLN A 1 100 ? -10.808 -8.837 7.589 1.00 82.94 100 GLN A CA 1
ATOM 815 C C . GLN A 1 100 ? -10.018 -9.584 6.502 1.00 82.94 100 GLN A C 1
ATOM 817 O O . GLN A 1 100 ? -10.178 -10.795 6.348 1.00 82.94 100 GLN A O 1
ATOM 822 N N . GLY A 1 101 ? -9.140 -8.885 5.776 1.00 82.62 101 GLY A N 1
ATOM 823 C CA . GLY A 1 101 ? -8.346 -9.440 4.691 1.00 82.62 101 GLY A CA 1
ATOM 824 C C . GLY A 1 101 ? -9.058 -9.442 3.338 1.00 82.62 101 GLY A C 1
ATOM 825 O O . GLY A 1 101 ? -8.537 -10.059 2.406 1.00 82.62 101 GLY A O 1
ATOM 826 N N . ASN A 1 102 ? -10.208 -8.772 3.203 1.00 86.50 102 ASN A N 1
ATOM 827 C CA . ASN A 1 102 ? -10.915 -8.653 1.932 1.00 86.50 102 ASN A CA 1
ATOM 828 C C . ASN A 1 102 ? -10.331 -7.513 1.102 1.00 86.50 102 ASN A C 1
ATOM 830 O O . ASN A 1 102 ? -10.100 -6.415 1.608 1.00 86.50 102 ASN A O 1
ATOM 834 N N . GLU A 1 103 ? -10.140 -7.746 -0.192 1.00 90.12 103 GLU A N 1
ATOM 835 C CA . GLU A 1 103 ? -9.833 -6.672 -1.131 1.00 90.12 103 GLU A CA 1
ATOM 836 C C . GLU A 1 103 ? -11.079 -5.806 -1.360 1.00 90.12 103 GLU A C 1
ATOM 838 O O . GLU A 1 103 ? -12.134 -6.302 -1.753 1.00 90.12 103 GLU A O 1
ATOM 843 N N . VAL A 1 104 ? -10.945 -4.502 -1.123 1.00 90.94 104 VAL A N 1
ATOM 844 C CA . VAL A 1 104 ? -12.026 -3.510 -1.257 1.00 90.94 104 VAL A CA 1
ATOM 845 C C . VAL A 1 104 ? -11.711 -2.442 -2.312 1.00 90.94 104 VAL A C 1
ATOM 847 O O . VAL A 1 104 ? -12.496 -1.521 -2.542 1.00 90.94 104 VAL A O 1
ATOM 850 N N . GLY A 1 105 ? -10.570 -2.563 -2.995 1.00 91.94 105 GLY A N 1
ATOM 851 C CA . GLY A 1 105 ? -10.292 -1.824 -4.221 1.00 91.94 105 GLY A CA 1
ATOM 852 C C . GLY A 1 105 ? -8.869 -2.003 -4.742 1.00 91.94 105 GLY A C 1
ATOM 853 O O . GLY A 1 105 ? -7.946 -2.234 -3.972 1.00 91.94 105 GLY A O 1
ATOM 854 N N . GLU A 1 106 ? -8.678 -1.789 -6.043 1.00 94.44 106 GLU A N 1
ATOM 855 C CA . GLU A 1 106 ? -7.374 -1.865 -6.716 1.00 94.44 106 GLU A CA 1
ATOM 856 C C . GLU A 1 106 ? -7.173 -0.746 -7.751 1.00 94.44 106 GLU A C 1
ATOM 858 O O . GLU A 1 106 ? -8.142 -0.184 -8.269 1.00 94.44 106 GLU A O 1
ATOM 863 N N . SER A 1 107 ? -5.941 -0.320 -8.004 1.00 94.31 107 SER A N 1
ATOM 864 C CA . SER A 1 107 ? -5.644 0.679 -9.041 1.00 94.31 107 SER A CA 1
ATOM 865 C C . SER A 1 107 ? -4.239 0.489 -9.589 1.00 94.31 107 SER A C 1
ATOM 867 O O . SER A 1 107 ? -3.342 0.032 -8.883 1.00 94.31 107 SER A O 1
ATOM 869 N N . ASP A 1 108 ? -4.046 0.887 -10.839 1.00 92.25 108 ASP A N 1
ATOM 870 C CA . ASP A 1 108 ? -2.752 0.991 -11.513 1.00 92.25 108 ASP A CA 1
ATOM 871 C C . ASP A 1 108 ? -2.229 2.437 -11.562 1.00 92.25 108 ASP A C 1
ATOM 873 O O . ASP A 1 108 ? -1.165 2.694 -12.113 1.00 92.25 108 ASP A O 1
ATOM 877 N N . LYS A 1 109 ? -2.949 3.393 -10.962 1.00 92.44 109 LYS A N 1
ATOM 878 C CA . LYS A 1 109 ? -2.567 4.812 -10.902 1.00 92.44 109 LYS A CA 1
ATOM 879 C C . LYS A 1 109 ? -1.866 5.159 -9.590 1.00 92.44 109 LYS A C 1
ATOM 881 O O . LYS A 1 109 ? -2.125 4.496 -8.583 1.00 92.44 109 LYS A O 1
ATOM 886 N N . PRO A 1 110 ? -1.070 6.248 -9.546 1.00 90.38 110 PRO A N 1
ATOM 887 C CA . PRO A 1 110 ? -0.528 6.776 -8.298 1.00 90.38 110 PRO A CA 1
ATOM 888 C C . PRO A 1 110 ? -1.606 6.917 -7.216 1.00 90.38 110 PRO A C 1
ATOM 890 O O . PRO A 1 110 ? -2.737 7.3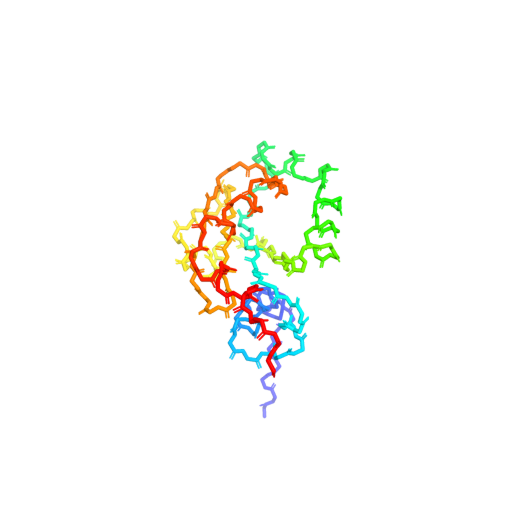16 -7.494 1.00 90.38 110 PRO A O 1
ATOM 893 N N . ILE A 1 111 ? -1.246 6.573 -5.983 1.00 90.62 111 ILE A N 1
ATOM 894 C CA . ILE A 1 111 ? -2.134 6.584 -4.823 1.00 90.62 111 ILE A CA 1
ATOM 895 C C . ILE A 1 111 ? -2.641 8.005 -4.578 1.00 90.62 111 ILE A C 1
ATOM 897 O O . ILE A 1 111 ? -1.867 8.926 -4.329 1.00 90.62 111 ILE A O 1
ATOM 901 N N . SER A 1 112 ? -3.963 8.150 -4.568 1.00 92.00 112 SER A N 1
ATOM 902 C CA . SER A 1 112 ? -4.651 9.351 -4.110 1.00 92.00 112 SER A CA 1
ATOM 903 C C . SER A 1 112 ? -5.370 9.062 -2.797 1.00 92.00 112 SER A C 1
ATOM 905 O O . SER A 1 112 ? -6.189 8.145 -2.732 1.00 92.00 112 SER A O 1
ATOM 907 N N . VAL A 1 113 ? -5.130 9.877 -1.764 1.00 92.12 113 VAL A N 1
ATOM 908 C CA . VAL A 1 113 ? -5.839 9.754 -0.477 1.00 92.12 113 VAL A CA 1
ATOM 909 C C . VAL A 1 113 ? -7.353 9.817 -0.686 1.00 92.12 113 VAL A C 1
ATOM 911 O O . VAL A 1 113 ? -8.091 8.971 -0.183 1.00 92.12 113 VAL A O 1
ATOM 914 N N . THR A 1 114 ? -7.825 10.762 -1.502 1.00 92.06 114 THR A N 1
ATOM 915 C CA . THR A 1 114 ? -9.247 10.907 -1.837 1.00 92.06 114 THR A CA 1
ATOM 916 C C . THR A 1 114 ? -9.828 9.627 -2.432 1.00 92.06 114 THR A C 1
ATOM 918 O O . THR A 1 114 ? -10.909 9.200 -2.031 1.00 92.06 114 THR A O 1
ATOM 921 N N . GLU A 1 115 ? -9.116 8.995 -3.367 1.00 92.69 115 GLU A N 1
ATOM 922 C CA . GLU A 1 115 ? -9.555 7.746 -3.992 1.00 92.69 115 GLU A CA 1
ATOM 923 C C . GLU A 1 115 ? -9.634 6.601 -2.977 1.00 92.69 115 GLU A C 1
ATOM 925 O O . GLU A 1 115 ? -10.641 5.892 -2.926 1.00 92.69 115 GLU A O 1
ATOM 930 N N . VAL A 1 116 ? -8.612 6.457 -2.131 1.00 92.25 116 VAL A N 1
ATOM 931 C CA . VAL A 1 116 ? -8.576 5.446 -1.066 1.00 92.25 116 VAL A CA 1
ATOM 932 C C . VAL A 1 116 ? -9.773 5.612 -0.126 1.00 92.25 116 VAL A C 1
ATOM 934 O O . VAL A 1 116 ? -10.491 4.650 0.152 1.00 92.25 116 VAL A O 1
ATOM 937 N N . MET A 1 117 ? -10.054 6.842 0.303 1.00 91.44 117 MET A N 1
ATOM 938 C CA . MET A 1 117 ? -11.166 7.124 1.211 1.00 91.44 117 MET A CA 1
ATOM 939 C C . MET A 1 117 ? -12.537 6.917 0.563 1.00 91.44 117 MET A C 1
ATOM 941 O O . MET A 1 117 ? -13.474 6.493 1.242 1.00 91.44 117 MET A O 1
ATOM 945 N N . LEU A 1 118 ? -12.682 7.200 -0.735 1.00 90.44 118 LEU A N 1
ATOM 946 C CA . LEU A 1 118 ? -13.919 6.925 -1.470 1.00 90.44 118 LEU A CA 1
ATOM 947 C C . LEU A 1 118 ? -14.199 5.423 -1.551 1.00 90.44 118 LEU A C 1
ATOM 949 O O . LEU A 1 118 ? -15.339 5.012 -1.339 1.00 90.44 118 LEU A O 1
ATOM 953 N N . ARG A 1 119 ? -13.168 4.607 -1.793 1.00 89.88 119 ARG A N 1
ATOM 954 C CA . ARG A 1 119 ? -13.296 3.144 -1.853 1.00 89.88 119 ARG A CA 1
ATOM 955 C C . ARG A 1 119 ? -13.672 2.552 -0.498 1.00 89.88 119 ARG A C 1
ATOM 957 O O . ARG A 1 119 ? -14.640 1.805 -0.427 1.00 89.88 119 ARG A O 1
ATOM 964 N N . LEU A 1 120 ? -13.019 2.986 0.584 1.00 86.12 120 LEU A N 1
ATOM 965 C CA . LEU A 1 120 ? -13.387 2.570 1.945 1.00 86.12 120 LEU A CA 1
ATOM 966 C C . LEU A 1 120 ? -14.826 2.942 2.317 1.00 86.12 120 LEU A C 1
ATOM 968 O O . LEU A 1 120 ? -15.511 2.164 2.966 1.00 86.12 120 LEU A O 1
ATOM 972 N N . LYS A 1 121 ? -15.314 4.119 1.907 1.00 83.31 121 LYS A N 1
ATOM 973 C CA . LYS A 1 121 ? -16.712 4.519 2.152 1.00 83.31 121 LYS A CA 1
ATOM 974 C C . LYS A 1 121 ? -17.715 3.721 1.321 1.00 83.31 121 LYS A C 1
ATOM 976 O O . LYS A 1 121 ? -18.848 3.537 1.761 1.00 83.31 121 LYS A O 1
ATOM 981 N N . GLY A 1 122 ? -17.329 3.324 0.109 1.00 76.88 122 GLY A N 1
ATOM 982 C CA . GLY A 1 122 ? -18.150 2.504 -0.781 1.00 76.88 122 GLY A CA 1
ATOM 983 C C . GLY A 1 122 ? -18.288 1.060 -0.303 1.00 76.88 122 GLY A C 1
ATOM 984 O O . GLY A 1 122 ? -19.276 0.405 -0.637 1.00 76.88 122 GLY A O 1
ATOM 985 N N . ASP A 1 123 ? -17.342 0.589 0.509 1.00 74.06 123 ASP A N 1
ATOM 986 C CA . ASP A 1 123 ? -17.399 -0.735 1.100 1.00 74.06 123 ASP A CA 1
ATOM 987 C C . ASP A 1 123 ? -18.349 -0.794 2.313 1.00 74.06 123 ASP A C 1
ATOM 989 O O . ASP A 1 123 ? -18.287 0.001 3.256 1.00 74.06 123 ASP A O 1
ATOM 993 N N . ARG A 1 124 ? -19.267 -1.766 2.287 1.00 61.50 124 ARG A N 1
ATOM 994 C CA . ARG A 1 124 ? -20.342 -1.906 3.285 1.00 61.50 124 ARG A CA 1
ATOM 995 C C . ARG A 1 124 ? -19.819 -2.356 4.649 1.00 61.50 124 ARG A C 1
ATOM 997 O O . ARG A 1 124 ? -20.492 -2.119 5.652 1.00 61.50 124 ARG A O 1
ATOM 1004 N N . SER A 1 125 ? -18.640 -2.978 4.703 1.00 58.06 125 SER A N 1
ATOM 1005 C CA . SER A 1 125 ? -18.016 -3.409 5.960 1.00 58.06 125 SER A CA 1
ATOM 1006 C C . SER A 1 125 ? -17.623 -2.214 6.852 1.00 58.06 125 SER A C 1
ATOM 1008 O O . SER A 1 125 ? -17.748 -2.289 8.076 1.00 58.06 125 SER A O 1
ATOM 1010 N N . PHE A 1 126 ? -17.273 -1.069 6.249 1.00 54.31 126 PHE A N 1
ATOM 1011 C CA . PHE A 1 126 ? -16.871 0.157 6.951 1.00 54.31 126 PHE A CA 1
ATOM 1012 C C . PHE A 1 126 ? -18.031 1.058 7.368 1.00 54.31 126 PHE A C 1
ATOM 1014 O O . PHE A 1 126 ? -17.881 1.854 8.296 1.00 54.31 126 PHE A O 1
ATOM 1021 N N . GLN A 1 127 ? -19.192 0.937 6.724 1.00 54.44 127 GLN A N 1
ATOM 1022 C CA . GLN A 1 127 ? -20.375 1.731 7.073 1.00 54.44 127 GLN A CA 1
ATOM 1023 C C . GLN A 1 127 ? -20.954 1.325 8.440 1.00 54.44 127 GLN A C 1
ATOM 1025 O O . GLN A 1 127 ? -21.466 2.170 9.166 1.00 54.44 127 GLN A O 1
ATOM 1030 N N . ASN A 1 128 ? -20.781 0.063 8.850 1.00 48.12 128 ASN A N 1
ATOM 1031 C CA . ASN A 1 128 ? -21.309 -0.460 10.116 1.00 48.12 128 ASN A CA 1
ATOM 1032 C C . ASN A 1 128 ? -20.377 -0.266 11.329 1.00 48.12 128 ASN A C 1
ATOM 1034 O O . ASN A 1 128 ? -20.779 -0.551 12.455 1.00 48.12 128 ASN A O 1
ATOM 1038 N N . ALA A 1 129 ? -19.144 0.218 11.137 1.00 49.41 129 ALA A N 1
ATOM 1039 C CA . ALA A 1 129 ? -18.207 0.470 12.239 1.00 49.41 129 ALA A CA 1
ATOM 1040 C C . ALA A 1 129 ? -18.447 1.822 12.949 1.00 49.41 129 ALA A C 1
ATOM 1042 O O . ALA A 1 129 ? -17.834 2.086 13.982 1.00 49.41 129 ALA A O 1
ATOM 1043 N N . GLY A 1 130 ? -19.318 2.679 12.396 1.00 45.53 130 GLY A N 1
ATOM 1044 C CA . GLY A 1 130 ? -19.615 4.023 12.908 1.00 45.53 130 GLY A CA 1
ATOM 1045 C C . GLY A 1 130 ? -20.939 4.173 13.665 1.00 45.53 130 GLY A C 1
ATOM 1046 O O . GLY A 1 130 ? -21.083 5.140 14.405 1.00 45.53 130 GLY A O 1
ATOM 1047 N N . ASP A 1 131 ? -21.872 3.225 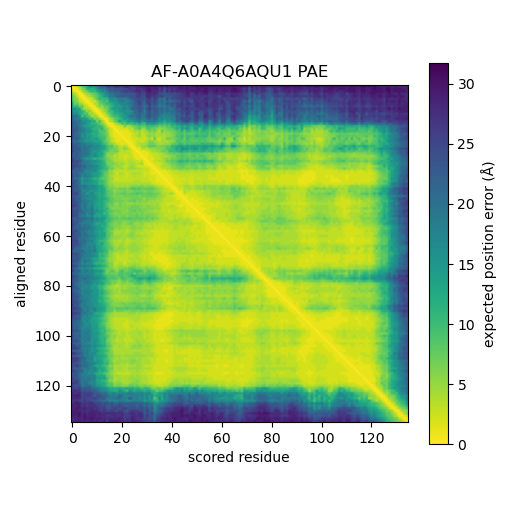13.543 1.00 45.56 131 ASP A N 1
ATOM 1048 C CA . ASP A 1 131 ? -23.204 3.314 14.157 1.00 45.56 131 ASP A CA 1
ATOM 1049 C C . ASP A 1 131 ? -23.360 2.313 15.309 1.00 45.56 131 ASP A C 1
ATOM 1051 O O . ASP A 1 131 ? -24.054 1.300 15.223 1.00 45.56 131 ASP A O 1
ATOM 1055 N N . LYS A 1 132 ? -22.732 2.618 16.445 1.00 39.03 132 LYS A N 1
ATOM 1056 C CA . LYS A 1 132 ? -23.311 2.237 17.737 1.00 39.03 132 LYS A CA 1
ATOM 1057 C C . LYS A 1 132 ? -23.765 3.512 18.438 1.00 39.03 132 LYS A C 1
ATOM 1059 O O . LYS A 1 132 ? -22.913 4.230 18.960 1.00 39.03 132 LYS A O 1
ATOM 1064 N N . PRO A 1 133 ? -25.075 3.807 18.486 1.00 45.09 133 PRO A N 1
ATOM 1065 C CA . PRO A 1 133 ? -25.568 4.758 19.459 1.00 45.09 133 PRO A CA 1
ATOM 1066 C C . PRO A 1 133 ? -25.324 4.150 20.840 1.00 45.09 133 PRO A C 1
ATOM 1068 O O . PRO A 1 133 ? -25.791 3.049 21.138 1.00 45.09 133 PRO A O 1
ATOM 1071 N N . SER A 1 134 ? -24.537 4.847 21.655 1.00 43.81 134 SER A N 1
ATOM 1072 C CA . SER A 1 134 ? -24.448 4.584 23.087 1.00 43.81 134 SER A CA 1
ATOM 1073 C C . SER A 1 134 ? -25.860 4.652 23.661 1.00 43.81 134 SER A C 1
ATOM 1075 O O . SER A 1 134 ? -26.501 5.699 23.574 1.00 43.81 134 SER A O 1
ATOM 1077 N N . ASN A 1 135 ? -26.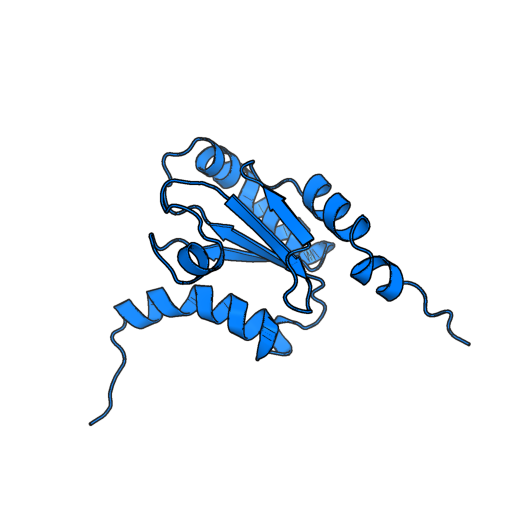338 3.534 24.197 1.00 41.00 135 ASN A N 1
ATOM 1078 C CA . ASN A 1 135 ? -27.573 3.454 24.965 1.00 41.00 135 ASN A CA 1
ATOM 1079 C C . ASN A 1 135 ? -27.212 3.148 26.416 1.00 41.00 135 ASN A C 1
ATOM 1081 O O . ASN A 1 135 ? -26.314 2.293 26.606 1.00 41.00 135 ASN A O 1
#

Nearest PDB structures (foldseek):
  2kuc-assembly1_A  TM=5.818E-01  e=1.392E-02  Bacteroides thetaiotaomicron
  4tw5-assembly1_D  TM=5.885E-01  e=3.271E-02  Saccharomyces cerevisiae JAY291
  2qgv-assembly1_A  TM=5.386E-01  e=2.686E-02  Shigella flexneri 2a str. 301
  8gdy-assembly1_A  TM=6.046E-01  e=2.057E+00  Homo sapiens
  6i7s-assembly2_B  TM=5.528E-01  e=1.581E+00  Homo sapiens

Secondary structure (DSSP, 8-state):
------HHHHHHHTTHHHHHHHHHT-HHHHTT--EEEEEE---TTSHHHHHHHHHHHHHHHIIIIIS-EEEEEE-STT-HHHHHTT--TT--EEEEEETTS-EEEEESSPP-HHHHHHHHHHSHHHHTTS-----

Solvent-accessible surface area (backbone atoms only — not comparable to full-atom values): 7821 Å² total; per-residue (Å²): 134,83,84,72,76,50,74,74,55,55,67,67,43,61,47,58,47,45,53,50,30,41,54,75,72,34,66,74,73,35,60,85,46,56,31,38,35,43,34,40,47,40,39,68,83,42,71,46,45,59,56,31,69,75,47,40,71,60,52,50,46,49,33,41,75,74,62,21,28,46,77,44,67,45,70,55,70,76,35,74,59,31,63,73,69,70,46,59,42,80,42,56,38,36,37,34,26,40,67,86,64,46,79,59,47,73,43,67,63,59,90,46,70,70,58,54,54,50,38,50,66,71,34,71,80,55,62,64,76,74,72,72,81,89,124